Protein AF-A0A099J292-F1 (afdb_monomer_lite)

Sequence (101 aa):
LVVLVVLAAFVGLAAGIINPIIGVLQLQLAPPAMRARVHSLMVAGCWAGIPIGALLGGIAVETLGLTASFVIVGVVYVLVSLAPLTGGAWKGMGPFRPDAR

Organism: NCBI:txid1001240

Foldseek 3Di:
DVVVVVVCVVVVVVCVVVVVVVVVVLCVQDDPVCSVVSVVVVVVVVVVVVVVVVVVLVVCCVPVNDPVSCVVVVVVVVVVVCVVVVVPVCVRVDPDDPDDD

Radius of gyration: 17.83 Å; chains: 1; bounding box: 44×28×50 Å

InterPro domains:
  IPR005829 Sugar transporter, conserved site [PS00217] (10-35)
  IPR020846 Major facilitator superfamily domain [PS50850] (1-101)
  IPR036259 MFS transporter superfamily [G3DSA:1.20.1250.20] (1-85)
  IPR036259 MFS transporter superfamily [SSF103473] (3-82)

pLDDT: mean 88.52, std 10.56, range [46.97, 97.94]

Structure (mmCIF, N/CA/C/O backbone):
data_AF-A0A099J292-F1
#
_entry.id   AF-A0A099J292-F1
#
loop_
_atom_site.group_PDB
_atom_site.id
_atom_site.type_symbol
_atom_site.label_atom_id
_atom_site.label_alt_id
_atom_site.label_comp_id
_atom_site.label_asym_id
_atom_site.label_entity_id
_atom_site.label_seq_id
_atom_site.pdbx_PDB_ins_code
_atom_site.Cartn_x
_atom_site.Cartn_y
_atom_site.Cartn_z
_atom_site.occupancy
_atom_site.B_iso_or_equiv
_atom_site.auth_seq_id
_atom_site.auth_comp_id
_atom_site.auth_asym_id
_atom_site.auth_atom_id
_atom_site.pdbx_PDB_model_num
ATOM 1 N N . LEU A 1 1 ? 1.363 4.216 22.252 1.00 83.94 1 LEU A N 1
ATOM 2 C CA . LEU A 1 1 ? 2.530 4.888 21.631 1.00 83.94 1 LEU A CA 1
ATOM 3 C C . LEU A 1 1 ? 3.634 3.900 21.255 1.00 83.94 1 LEU A C 1
ATOM 5 O O . LEU A 1 1 ? 3.935 3.807 20.077 1.00 83.94 1 LEU A O 1
ATOM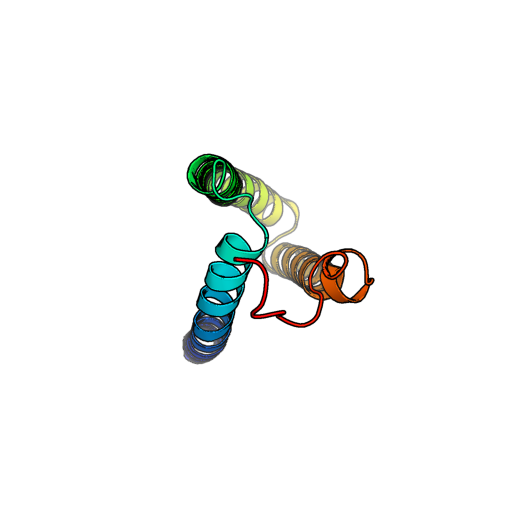 9 N N . VAL A 1 2 ? 4.176 3.117 22.198 1.00 94.50 2 VAL A N 1
ATOM 10 C CA . VAL A 1 2 ? 5.254 2.135 21.925 1.00 94.50 2 VAL A CA 1
ATOM 11 C C . VAL A 1 2 ? 4.911 1.182 20.773 1.00 94.50 2 VAL A C 1
ATOM 13 O O . VAL A 1 2 ? 5.683 1.070 19.831 1.00 94.50 2 VAL A O 1
ATOM 16 N N . VAL A 1 3 ? 3.718 0.577 20.792 1.00 92.19 3 VAL A N 1
ATOM 17 C CA . VAL A 1 3 ? 3.249 -0.324 19.718 1.00 92.19 3 VAL A CA 1
ATOM 18 C C . VAL A 1 3 ? 3.260 0.356 18.344 1.00 92.19 3 VAL A C 1
ATOM 20 O O . VAL A 1 3 ? 3.707 -0.238 17.371 1.00 92.19 3 VAL A O 1
ATOM 23 N N . LEU A 1 4 ? 2.824 1.617 18.268 1.00 90.94 4 LEU A N 1
ATOM 24 C CA . LEU A 1 4 ? 2.801 2.380 17.016 1.00 90.94 4 LEU A CA 1
ATOM 25 C C . LEU A 1 4 ? 4.210 2.693 16.514 1.00 90.94 4 LEU A C 1
ATOM 27 O O . LEU A 1 4 ? 4.460 2.580 15.322 1.00 90.94 4 LEU A O 1
ATOM 31 N N . VAL A 1 5 ? 5.131 3.052 17.412 1.00 95.75 5 VAL A N 1
ATOM 32 C CA . VAL A 1 5 ? 6.532 3.325 17.057 1.00 95.75 5 VAL A CA 1
ATOM 33 C C . VAL A 1 5 ? 7.216 2.060 16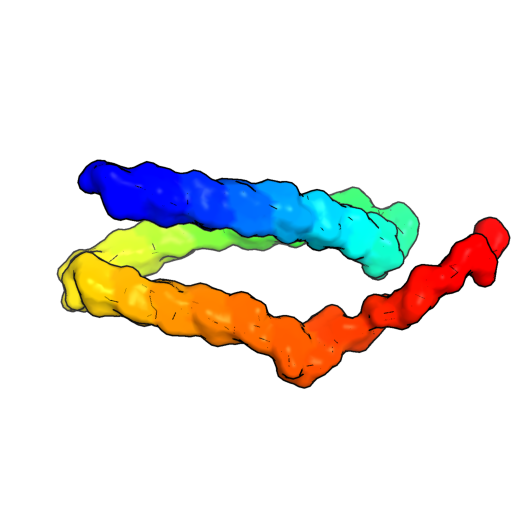.548 1.00 95.75 5 VAL A C 1
ATOM 35 O O . VAL A 1 5 ? 7.882 2.099 15.519 1.00 95.75 5 VAL A O 1
ATOM 38 N N . VAL A 1 6 ? 7.012 0.929 17.228 1.00 95.69 6 VAL A N 1
ATOM 39 C CA . VAL A 1 6 ? 7.554 -0.369 16.806 1.00 95.69 6 VAL A CA 1
ATOM 40 C C . VAL A 1 6 ? 7.000 -0.756 15.436 1.00 95.69 6 VAL A C 1
ATOM 42 O O . VAL A 1 6 ? 7.772 -1.063 14.532 1.00 95.69 6 VAL A O 1
ATOM 45 N N . LEU A 1 7 ? 5.680 -0.672 15.243 1.00 93.19 7 LEU A N 1
ATOM 46 C CA . LEU A 1 7 ? 5.051 -0.943 13.949 1.00 93.19 7 LEU A CA 1
ATOM 47 C C . LEU A 1 7 ? 5.575 -0.015 12.851 1.00 93.19 7 LEU A C 1
ATOM 49 O O . LEU A 1 7 ? 5.939 -0.493 11.783 1.00 93.19 7 LEU A O 1
ATOM 53 N N . ALA A 1 8 ? 5.663 1.290 13.111 1.00 92.44 8 ALA A N 1
ATOM 54 C CA . ALA A 1 8 ? 6.180 2.257 12.150 1.00 92.44 8 ALA A CA 1
ATOM 55 C C . ALA A 1 8 ? 7.640 1.968 11.775 1.00 92.44 8 ALA A C 1
ATOM 57 O O . ALA A 1 8 ? 7.992 2.069 10.603 1.00 92.44 8 ALA A O 1
ATOM 58 N N . ALA A 1 9 ? 8.475 1.553 12.733 1.00 95.00 9 ALA A N 1
ATOM 59 C CA . ALA A 1 9 ? 9.852 1.152 12.464 1.00 95.00 9 ALA A CA 1
ATOM 60 C C . ALA A 1 9 ? 9.916 -0.097 11.569 1.00 95.00 9 ALA A C 1
ATOM 62 O O . ALA A 1 9 ? 10.621 -0.089 10.562 1.00 95.00 9 ALA A O 1
ATOM 63 N N . PHE A 1 10 ? 9.141 -1.142 11.877 1.00 94.62 10 PHE A N 1
ATOM 64 C CA . PHE A 1 10 ? 9.082 -2.356 11.053 1.00 94.62 10 PHE A CA 1
ATOM 65 C C . PHE A 1 10 ? 8.561 -2.079 9.639 1.00 94.62 10 PHE A C 1
ATOM 67 O O . PHE A 1 10 ? 9.162 -2.522 8.661 1.00 94.62 10 PHE A O 1
ATOM 74 N N . VAL A 1 11 ? 7.473 -1.315 9.520 1.00 89.81 11 VAL A N 1
ATOM 75 C CA . VAL A 1 11 ? 6.897 -0.934 8.224 1.00 89.81 11 VAL A CA 1
ATOM 76 C C . VAL A 1 11 ? 7.864 -0.048 7.444 1.00 89.81 11 VAL A C 1
ATOM 78 O O . VAL A 1 11 ? 8.042 -0.259 6.249 1.00 89.81 11 VAL A O 1
ATOM 81 N N . GLY A 1 12 ? 8.535 0.897 8.105 1.00 90.38 12 GLY A N 1
ATOM 82 C CA . GLY A 1 12 ? 9.537 1.763 7.488 1.00 90.38 12 GLY A CA 1
ATOM 83 C C . GLY A 1 12 ? 10.727 0.981 6.935 1.00 90.38 12 GLY A C 1
ATOM 84 O O . GLY A 1 12 ? 11.142 1.222 5.804 1.00 90.38 12 GLY A O 1
ATOM 85 N N . LEU A 1 13 ? 11.231 -0.004 7.684 1.00 93.19 13 LEU A N 1
ATOM 86 C CA . LEU A 1 13 ? 12.295 -0.897 7.217 1.00 93.19 13 LEU A CA 1
ATOM 87 C C . LEU A 1 13 ? 11.841 -1.748 6.024 1.00 93.19 13 LEU A C 1
ATOM 89 O O . LEU A 1 13 ? 12.549 -1.826 5.021 1.00 93.19 13 LEU A O 1
ATOM 93 N N . ALA A 1 14 ? 10.646 -2.340 6.097 1.00 88.56 14 ALA A N 1
ATOM 94 C CA . ALA A 1 14 ? 10.094 -3.141 5.006 1.00 88.56 14 ALA A CA 1
ATOM 95 C C . ALA A 1 14 ? 9.891 -2.301 3.731 1.00 88.56 14 ALA A C 1
ATOM 97 O O . ALA A 1 14 ? 10.341 -2.684 2.650 1.00 88.56 14 ALA A O 1
ATOM 98 N N . ALA A 1 15 ? 9.280 -1.121 3.859 1.00 87.44 15 ALA A N 1
ATOM 99 C CA . ALA A 1 15 ? 9.079 -0.186 2.756 1.00 87.44 15 ALA A CA 1
ATOM 100 C C . ALA A 1 15 ? 10.411 0.313 2.171 1.00 87.44 15 ALA A C 1
ATOM 102 O O . ALA A 1 15 ? 10.545 0.442 0.954 1.00 87.44 15 ALA A O 1
ATOM 103 N N . GLY A 1 16 ? 11.414 0.543 3.024 1.00 88.31 16 GLY A N 1
ATOM 104 C CA . GLY A 1 16 ? 12.751 0.974 2.621 1.00 88.31 16 GLY A CA 1
ATOM 105 C C . GLY A 1 16 ? 13.486 -0.039 1.744 1.00 88.31 16 GLY A C 1
ATOM 106 O O . GLY A 1 16 ? 14.240 0.366 0.865 1.00 88.31 16 GLY A O 1
ATOM 107 N N . ILE A 1 17 ? 13.238 -1.339 1.927 1.00 90.19 17 ILE A N 1
ATOM 108 C CA . ILE A 1 17 ? 13.811 -2.398 1.081 1.00 90.19 17 ILE A CA 1
ATOM 109 C C . ILE A 1 17 ? 13.009 -2.557 -0.218 1.00 90.19 17 ILE A C 1
ATOM 111 O O . ILE A 1 17 ? 13.586 -2.720 -1.293 1.00 90.19 17 ILE A O 1
ATOM 115 N N . ILE A 1 18 ? 11.678 -2.495 -0.136 1.00 87.69 18 ILE A N 1
ATOM 116 C CA . ILE A 1 18 ? 10.786 -2.745 -1.276 1.00 87.69 18 ILE A CA 1
ATOM 117 C C . ILE A 1 18 ? 10.860 -1.616 -2.318 1.00 87.69 18 ILE A C 1
ATOM 119 O O . ILE A 1 18 ? 10.892 -1.894 -3.519 1.00 87.69 18 ILE A O 1
ATOM 123 N N . ASN A 1 19 ? 10.932 -0.351 -1.893 1.00 89.50 19 ASN A N 1
ATOM 124 C CA . ASN A 1 19 ? 10.900 0.797 -2.807 1.00 89.50 19 ASN A CA 1
ATOM 125 C C . ASN A 1 19 ? 12.067 0.819 -3.819 1.00 89.50 19 ASN A C 1
ATOM 127 O O . ASN A 1 19 ? 11.799 1.006 -5.008 1.00 89.50 19 ASN A O 1
ATOM 131 N N . PRO A 1 20 ? 13.336 0.585 -3.426 1.00 90.00 20 PRO A N 1
ATOM 132 C CA . PRO A 1 20 ? 14.445 0.471 -4.373 1.00 90.00 20 PRO A CA 1
ATOM 133 C C . PRO A 1 20 ? 14.286 -0.683 -5.365 1.00 90.00 20 PRO A C 1
ATOM 135 O O . PRO A 1 20 ? 14.563 -0.501 -6.548 1.00 90.00 20 PRO A O 1
ATOM 138 N N . ILE A 1 21 ? 13.806 -1.848 -4.911 1.00 88.81 21 ILE A N 1
ATOM 139 C CA . ILE A 1 21 ? 13.574 -3.013 -5.779 1.00 88.81 21 ILE A CA 1
ATOM 140 C C . ILE A 1 21 ? 12.545 -2.653 -6.853 1.00 88.81 21 ILE A C 1
ATOM 142 O O . ILE A 1 21 ? 12.815 -2.799 -8.044 1.00 88.81 21 ILE A O 1
ATOM 146 N N . ILE A 1 22 ? 11.396 -2.105 -6.444 1.00 87.44 22 ILE A N 1
ATOM 147 C CA . ILE A 1 22 ? 10.363 -1.641 -7.376 1.00 87.44 22 ILE A CA 1
ATOM 148 C C . ILE A 1 22 ? 10.933 -0.572 -8.317 1.00 87.44 22 ILE A C 1
ATOM 150 O O . ILE A 1 22 ? 10.697 -0.642 -9.521 1.00 87.44 22 ILE A O 1
ATOM 154 N N . GLY A 1 23 ? 11.713 0.381 -7.803 1.00 87.88 23 GLY A N 1
ATOM 155 C CA . GLY A 1 23 ? 12.337 1.437 -8.602 1.00 87.88 23 GLY A CA 1
ATOM 156 C C . GLY A 1 23 ? 13.235 0.894 -9.718 1.00 87.88 23 GLY A C 1
ATOM 157 O O . GLY A 1 23 ? 13.132 1.337 -10.862 1.00 87.88 23 GLY A O 1
ATOM 158 N N . VAL A 1 24 ? 14.060 -0.115 -9.423 1.00 89.62 24 VAL A N 1
ATOM 159 C CA . VAL A 1 24 ? 14.887 -0.793 -10.435 1.00 89.62 24 VAL A CA 1
ATOM 160 C C . VAL A 1 24 ? 14.013 -1.509 -11.463 1.00 89.62 24 VAL A C 1
ATOM 162 O O . VAL A 1 24 ? 14.231 -1.358 -12.667 1.00 89.62 24 VAL A O 1
ATOM 165 N N . LEU A 1 25 ? 12.989 -2.242 -11.020 1.00 86.88 25 LEU A N 1
ATOM 166 C CA . LEU A 1 25 ? 12.086 -2.945 -11.931 1.00 86.88 25 LEU A CA 1
ATOM 167 C C . LEU A 1 25 ? 11.323 -2.001 -12.863 1.00 86.88 25 LEU A C 1
ATOM 169 O O . LEU A 1 25 ? 11.170 -2.308 -14.042 1.00 86.88 25 LEU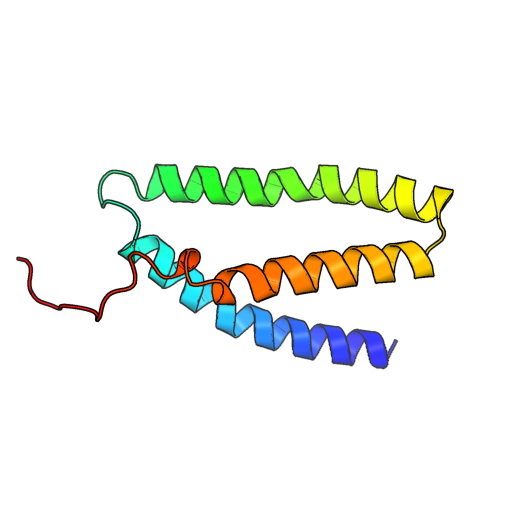 A O 1
ATOM 173 N N . GLN A 1 26 ? 10.892 -0.834 -12.385 1.00 87.25 26 GLN A N 1
ATOM 174 C CA . GLN A 1 26 ? 10.236 0.165 -13.232 1.00 87.25 26 GLN A CA 1
ATOM 175 C C . GLN A 1 26 ? 11.134 0.609 -14.396 1.00 87.25 26 GLN A C 1
ATOM 177 O O . GLN A 1 26 ? 10.641 0.813 -15.503 1.00 87.25 26 GLN A O 1
ATOM 182 N N . LEU A 1 27 ? 12.450 0.717 -14.180 1.00 86.69 27 LEU A N 1
ATOM 183 C CA . LEU A 1 27 ? 13.407 1.070 -15.234 1.00 86.69 27 LEU A CA 1
ATOM 184 C C . LEU A 1 27 ? 13.655 -0.074 -16.226 1.00 86.69 27 LEU A C 1
ATOM 186 O O . LEU A 1 27 ? 13.867 0.190 -17.415 1.00 86.69 27 LEU A O 1
ATOM 190 N N . GLN A 1 28 ? 13.643 -1.318 -15.740 1.00 86.94 28 GLN A N 1
ATOM 191 C CA . GLN A 1 28 ? 13.859 -2.517 -16.554 1.00 86.94 28 GLN A CA 1
ATOM 192 C C . GLN A 1 28 ? 12.639 -2.863 -17.413 1.00 86.94 28 GLN A C 1
ATOM 194 O O . GLN A 1 28 ? 12.795 -3.235 -18.572 1.00 86.94 28 GLN A O 1
ATOM 199 N N . LEU A 1 29 ? 11.433 -2.720 -16.859 1.00 85.75 29 LEU A N 1
ATOM 200 C CA . LEU A 1 29 ? 10.187 -3.097 -17.527 1.00 85.75 29 LEU A CA 1
ATOM 201 C C . LEU A 1 29 ? 9.651 -2.002 -18.458 1.00 85.75 29 LEU A C 1
ATOM 203 O O . LEU A 1 29 ? 8.948 -2.307 -19.420 1.00 85.75 29 LEU A O 1
ATOM 207 N N . ALA A 1 30 ? 9.958 -0.727 -18.198 1.00 87.69 30 ALA A N 1
ATOM 208 C CA . ALA A 1 30 ? 9.486 0.366 -19.041 1.00 87.69 30 ALA A CA 1
ATOM 209 C C . ALA A 1 3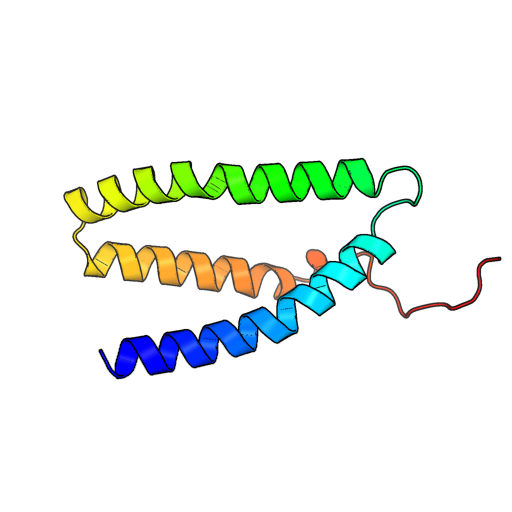0 ? 10.365 0.545 -20.300 1.00 87.69 30 ALA A C 1
ATOM 211 O O . ALA A 1 30 ? 11.590 0.678 -20.180 1.00 87.69 30 ALA A O 1
ATOM 212 N N . PRO A 1 31 ? 9.762 0.659 -21.504 1.00 87.56 31 PRO A N 1
ATOM 213 C CA . PRO A 1 31 ? 10.492 0.958 -22.733 1.00 87.56 31 PRO A CA 1
ATOM 214 C C . PRO A 1 31 ? 11.316 2.247 -22.599 1.00 87.56 31 PRO A C 1
ATOM 216 O O . PRO A 1 31 ? 10.780 3.237 -22.087 1.00 87.56 31 PRO A O 1
ATOM 219 N N . PRO A 1 32 ? 12.570 2.301 -23.094 1.00 89.00 32 PRO A N 1
ATOM 220 C CA . PRO A 1 32 ? 13.466 3.443 -22.883 1.00 89.00 32 PRO A CA 1
ATOM 221 C C . PRO A 1 32 ? 12.851 4.803 -23.237 1.00 89.00 32 PRO A C 1
ATOM 223 O O . PRO A 1 32 ? 12.964 5.747 -22.459 1.00 89.00 32 PRO A O 1
ATOM 226 N N . ALA A 1 33 ? 12.119 4.882 -24.354 1.00 92.81 33 ALA A N 1
ATOM 227 C CA . ALA A 1 33 ? 11.469 6.108 -24.824 1.00 92.81 33 ALA A CA 1
ATOM 228 C C . ALA A 1 33 ? 10.252 6.549 -23.982 1.00 92.81 33 ALA A C 1
ATOM 230 O O . ALA A 1 33 ? 9.784 7.678 -24.114 1.00 92.81 33 ALA A O 1
ATOM 231 N N . MET A 1 34 ? 9.709 5.675 -23.128 1.00 93.06 34 MET A N 1
ATOM 232 C CA . MET A 1 34 ? 8.471 5.920 -22.377 1.00 93.06 34 MET A CA 1
ATOM 233 C C . MET A 1 34 ? 8.665 5.952 -20.860 1.00 93.06 34 MET A C 1
ATOM 235 O O . MET A 1 34 ? 7.701 6.233 -20.151 1.00 93.06 34 MET A O 1
ATOM 239 N N . ARG A 1 35 ? 9.882 5.728 -20.348 1.00 91.31 35 ARG A N 1
ATOM 240 C CA . ARG A 1 35 ? 10.177 5.675 -18.902 1.00 91.31 35 ARG A CA 1
ATOM 241 C C . ARG A 1 35 ? 9.600 6.859 -18.126 1.00 91.31 35 ARG A C 1
ATOM 243 O O . ARG A 1 35 ? 8.900 6.649 -17.141 1.00 91.31 35 ARG A O 1
ATOM 250 N N . ALA A 1 36 ? 9.818 8.083 -18.612 1.00 91.56 36 ALA A N 1
ATOM 251 C CA . ALA A 1 36 ? 9.304 9.294 -17.969 1.00 91.56 36 ALA A CA 1
ATOM 252 C C . ALA A 1 36 ? 7.766 9.333 -17.921 1.00 91.56 36 ALA A C 1
ATOM 254 O O . ALA A 1 36 ? 7.197 9.711 -16.902 1.00 91.56 36 ALA A O 1
ATOM 255 N N . ARG A 1 37 ? 7.091 8.896 -18.994 1.00 94.00 37 ARG A N 1
ATOM 256 C CA . ARG A 1 37 ? 5.619 8.869 -19.091 1.00 94.00 37 ARG A CA 1
ATOM 257 C C . ARG A 1 37 ? 5.004 7.775 -18.223 1.00 94.00 37 ARG A C 1
ATOM 259 O O . ARG A 1 37 ? 3.995 8.005 -17.573 1.00 94.00 37 ARG A O 1
ATOM 266 N N . VAL A 1 38 ? 5.602 6.585 -18.217 1.00 92.81 38 VAL A N 1
ATOM 267 C CA . VAL A 1 38 ? 5.146 5.462 -17.386 1.00 92.81 38 VAL A CA 1
ATOM 268 C C . VAL A 1 38 ? 5.311 5.810 -15.909 1.00 92.81 38 VAL A C 1
ATOM 270 O O . VAL A 1 38 ? 4.372 5.654 -15.133 1.00 92.81 38 VAL A O 1
ATOM 273 N N . HIS A 1 39 ? 6.472 6.345 -15.527 1.00 92.06 39 HIS A N 1
ATOM 274 C CA . HIS A 1 39 ? 6.731 6.746 -14.150 1.00 92.06 39 HIS A CA 1
ATOM 275 C C . HIS A 1 39 ? 5.806 7.880 -13.693 1.00 92.06 39 HIS A C 1
ATOM 277 O O . HIS A 1 39 ? 5.214 7.774 -12.623 1.00 92.06 39 HIS A O 1
ATOM 283 N N . SER A 1 40 ? 5.608 8.926 -14.505 1.00 93.75 40 SER A N 1
ATOM 284 C CA . SER A 1 40 ? 4.721 10.032 -14.128 1.00 93.75 40 SER A CA 1
ATOM 285 C C . SER A 1 40 ? 3.264 9.596 -13.974 1.00 93.75 40 SER A C 1
ATOM 287 O O . SER A 1 40 ? 2.612 10.019 -13.023 1.00 93.75 40 SER A O 1
ATOM 289 N N . LEU A 1 41 ? 2.763 8.706 -14.839 1.00 95.00 41 LEU A N 1
ATOM 290 C CA . LEU A 1 41 ? 1.418 8.138 -14.710 1.00 95.00 41 LEU A CA 1
ATOM 291 C C . LEU A 1 41 ? 1.267 7.289 -13.442 1.00 95.00 41 LEU A C 1
ATOM 293 O O . LEU A 1 41 ? 0.268 7.429 -12.740 1.00 95.00 41 LEU A O 1
ATOM 297 N N . MET A 1 42 ? 2.255 6.446 -13.121 1.00 93.12 42 MET A N 1
ATOM 298 C CA . MET A 1 42 ? 2.238 5.665 -11.879 1.00 93.12 42 MET A CA 1
ATOM 299 C C . MET A 1 42 ? 2.232 6.572 -10.647 1.00 93.12 42 MET A C 1
ATOM 301 O O . MET A 1 42 ? 1.395 6.398 -9.767 1.00 93.12 42 MET A O 1
ATOM 305 N N . VAL A 1 43 ? 3.129 7.562 -10.596 1.00 93.25 43 VAL A N 1
ATOM 306 C CA . VAL A 1 43 ? 3.208 8.511 -9.476 1.00 93.25 43 VAL A CA 1
ATOM 307 C C . VAL A 1 43 ? 1.905 9.295 -9.342 1.00 93.25 43 VAL A C 1
ATOM 309 O O . VAL A 1 43 ? 1.372 9.381 -8.238 1.00 93.25 43 VAL A O 1
ATOM 312 N N . ALA A 1 44 ? 1.358 9.811 -10.445 1.00 95.19 44 ALA A N 1
ATOM 313 C CA . ALA A 1 44 ? 0.086 10.526 -10.438 1.00 95.19 44 ALA A CA 1
ATOM 314 C C . ALA A 1 44 ? -1.055 9.649 -9.903 1.00 95.19 44 ALA A C 1
ATOM 316 O O . ALA A 1 44 ? -1.821 10.103 -9.056 1.00 95.19 44 ALA A O 1
ATOM 317 N N . GLY A 1 45 ? -1.133 8.385 -10.332 1.00 94.19 45 GLY A N 1
ATOM 318 C CA . GLY A 1 45 ? -2.116 7.425 -9.826 1.00 94.19 45 GLY A CA 1
ATOM 319 C C . GLY A 1 45 ? -1.973 7.162 -8.324 1.00 94.19 45 GLY A C 1
ATOM 320 O O . GLY A 1 45 ? -2.956 7.249 -7.590 1.00 94.19 45 GLY A O 1
ATOM 321 N N . CYS A 1 46 ? -0.749 6.911 -7.846 1.00 92.25 46 CYS A N 1
ATOM 322 C CA . CYS A 1 46 ? -0.475 6.696 -6.423 1.00 92.25 46 CYS A CA 1
ATOM 323 C C . CYS A 1 46 ? -0.860 7.913 -5.571 1.00 92.25 46 CYS A C 1
ATOM 325 O O . CYS A 1 46 ? -1.495 7.766 -4.528 1.00 92.25 46 CYS A O 1
ATOM 327 N N . TRP A 1 47 ? -0.507 9.118 -6.022 1.00 94.50 47 TRP A N 1
ATOM 328 C CA . TRP A 1 47 ? -0.811 10.352 -5.301 1.00 94.50 47 TRP A CA 1
ATOM 329 C C . TRP A 1 47 ? -2.293 10.717 -5.344 1.00 94.50 47 TRP A C 1
ATOM 331 O O . TRP A 1 47 ? -2.824 11.181 -4.338 1.00 94.50 47 TRP A O 1
ATOM 341 N N . ALA A 1 48 ? -2.988 10.454 -6.454 1.00 94.75 48 ALA A N 1
ATOM 342 C CA . ALA A 1 48 ? -4.436 10.633 -6.548 1.00 94.75 48 ALA A CA 1
ATOM 343 C C . ALA A 1 48 ? -5.200 9.729 -5.563 1.00 94.75 48 ALA A C 1
ATOM 345 O O . ALA A 1 48 ? -6.280 10.093 -5.101 1.00 94.75 48 ALA A O 1
ATOM 346 N N . GLY A 1 49 ? -4.622 8.584 -5.188 1.00 93.31 49 GLY A N 1
ATOM 347 C CA . GLY A 1 49 ? -5.184 7.693 -4.176 1.00 93.31 49 GLY A CA 1
ATOM 348 C C . GLY A 1 49 ? -5.247 8.298 -2.770 1.00 93.31 49 GLY A C 1
ATOM 349 O O . GLY A 1 49 ? -6.146 7.947 -2.014 1.00 93.31 49 GLY A O 1
ATOM 350 N N . ILE A 1 50 ? -4.355 9.231 -2.415 1.00 94.56 50 ILE A N 1
ATOM 351 C CA . ILE A 1 50 ? -4.290 9.827 -1.068 1.00 94.56 50 ILE A CA 1
ATOM 352 C C . ILE A 1 50 ? -5.578 10.585 -0.701 1.00 94.56 50 ILE A C 1
ATOM 354 O O . ILE A 1 50 ? -6.189 10.232 0.310 1.00 94.56 50 ILE A O 1
ATOM 358 N N . PRO A 1 51 ? -6.037 11.595 -1.470 1.00 95.06 51 PRO A N 1
ATOM 359 C CA . PRO A 1 51 ? -7.261 12.319 -1.129 1.00 95.06 51 PRO A CA 1
ATOM 360 C C . PRO A 1 51 ? -8.497 11.413 -1.161 1.00 95.06 51 PRO A C 1
ATOM 362 O O . PRO A 1 51 ? -9.369 11.535 -0.303 1.00 95.06 51 PRO A O 1
ATOM 365 N N . ILE A 1 52 ? -8.553 10.466 -2.103 1.00 95.50 52 ILE A N 1
ATOM 366 C CA . ILE A 1 52 ? -9.662 9.509 -2.217 1.00 95.50 52 ILE A CA 1
ATOM 367 C C . ILE A 1 52 ? -9.704 8.597 -0.985 1.00 95.50 52 ILE A C 1
ATOM 369 O O . ILE A 1 52 ? -10.755 8.431 -0.370 1.00 95.50 52 ILE A O 1
ATOM 373 N N . GLY A 1 53 ? -8.559 8.042 -0.590 1.00 94.25 53 GLY A N 1
ATOM 374 C CA . GLY A 1 53 ? -8.435 7.189 0.586 1.00 94.25 53 GLY A CA 1
ATOM 375 C C . GLY A 1 53 ? -8.738 7.931 1.885 1.00 94.25 53 GLY A C 1
ATOM 376 O O . GLY A 1 53 ? -9.404 7.374 2.751 1.00 94.25 53 GLY A O 1
ATOM 377 N N . ALA A 1 54 ? -8.318 9.194 2.008 1.00 94.38 54 ALA A N 1
ATOM 378 C CA . ALA A 1 54 ? -8.640 10.027 3.164 1.00 94.38 54 ALA A CA 1
ATOM 379 C C . ALA A 1 54 ? -10.153 10.275 3.287 1.00 94.38 54 ALA A C 1
ATOM 381 O O . ALA A 1 54 ? -10.711 10.112 4.371 1.00 94.38 54 ALA A O 1
ATOM 382 N N . LEU A 1 55 ? -10.824 10.606 2.177 1.00 96.94 55 LEU A N 1
ATOM 383 C CA . LEU A 1 55 ? -12.271 10.825 2.153 1.00 96.94 55 LEU A CA 1
ATOM 384 C C . LEU A 1 55 ? -13.045 9.540 2.485 1.00 96.94 55 LEU A C 1
ATOM 386 O O . LEU A 1 55 ? -13.887 9.540 3.380 1.00 96.94 55 LEU A O 1
ATOM 390 N N . LEU A 1 56 ? -12.732 8.435 1.800 1.00 96.25 56 LEU A N 1
ATOM 391 C CA . LEU A 1 56 ? -13.384 7.143 2.035 1.00 96.25 56 LEU A CA 1
ATOM 392 C C . LEU A 1 56 ? -13.102 6.611 3.441 1.00 96.25 56 LEU A C 1
ATOM 394 O O . LEU A 1 56 ? -13.995 6.057 4.073 1.00 96.25 56 LEU A O 1
ATOM 398 N N . GLY A 1 57 ? -11.882 6.804 3.945 1.00 96.00 57 GLY A N 1
ATOM 399 C CA . GLY A 1 57 ? -11.498 6.431 5.301 1.00 96.00 57 GLY A CA 1
ATOM 400 C C . GLY A 1 57 ? -12.276 7.213 6.355 1.00 96.00 57 GLY A C 1
ATOM 401 O O . GLY A 1 57 ? -12.770 6.612 7.302 1.00 96.00 57 GLY A O 1
ATOM 402 N N . GLY A 1 58 ? -12.446 8.526 6.167 1.00 96.31 58 GLY A N 1
ATOM 403 C CA . GLY A 1 58 ? -13.270 9.357 7.047 1.00 96.31 58 GLY A CA 1
ATOM 404 C C . GLY A 1 58 ? -14.721 8.877 7.100 1.00 96.31 58 GLY A C 1
ATOM 405 O O . GLY A 1 58 ? -15.230 8.594 8.182 1.00 96.31 58 GLY A O 1
ATOM 406 N N . ILE A 1 59 ? -15.343 8.685 5.931 1.00 97.69 59 ILE A N 1
ATOM 407 C CA . ILE A 1 59 ? -16.724 8.185 5.818 1.00 97.69 59 ILE A CA 1
ATOM 408 C C . ILE A 1 59 ? -16.858 6.792 6.450 1.00 97.69 59 ILE A C 1
ATOM 410 O O . ILE A 1 59 ? -17.816 6.525 7.176 1.00 97.69 59 ILE A O 1
ATOM 414 N N . ALA A 1 60 ? -15.904 5.890 6.206 1.00 97.44 60 ALA A N 1
ATOM 415 C CA . ALA A 1 60 ? -15.918 4.548 6.780 1.00 97.44 60 ALA A CA 1
ATOM 416 C C . ALA A 1 60 ? -15.815 4.584 8.310 1.00 97.44 60 ALA A C 1
ATOM 418 O O . ALA A 1 60 ? -16.569 3.894 8.990 1.00 97.44 60 ALA A O 1
ATOM 419 N N . VAL A 1 61 ? -14.936 5.420 8.869 1.00 97.94 61 VAL A N 1
ATOM 420 C CA . VAL A 1 61 ? -14.786 5.548 10.325 1.00 97.94 61 VAL A CA 1
ATOM 421 C C . VAL A 1 61 ? -16.034 6.161 10.961 1.00 97.94 61 VAL A C 1
ATOM 423 O O . VAL A 1 61 ? -16.439 5.703 12.026 1.00 97.94 61 VAL A O 1
ATOM 426 N N . GLU A 1 62 ? -16.665 7.141 10.314 1.00 97.75 62 GLU A N 1
ATOM 427 C CA . GLU A 1 62 ? -17.911 7.755 10.790 1.00 97.75 62 GLU A CA 1
ATOM 428 C C . GLU A 1 62 ? -19.087 6.764 10.785 1.00 97.75 62 GLU A C 1
ATOM 430 O O . GLU A 1 62 ? -19.878 6.737 11.724 1.00 97.75 62 GLU A O 1
ATOM 435 N N . THR A 1 63 ? -19.183 5.914 9.758 1.00 97.75 63 THR A N 1
ATOM 436 C CA . THR A 1 63 ? -20.326 5.003 9.561 1.00 97.75 63 THR A CA 1
ATOM 437 C C . THR A 1 63 ? -20.157 3.628 10.212 1.00 97.75 63 THR A C 1
ATOM 439 O O . THR A 1 63 ? -21.122 3.067 10.725 1.00 97.75 63 THR A O 1
ATOM 442 N N . LEU A 1 64 ? -18.945 3.067 10.195 1.00 96.94 64 LEU A N 1
ATOM 443 C CA . LEU A 1 64 ? -18.629 1.704 10.653 1.00 96.94 64 LEU A CA 1
ATOM 444 C C . LEU A 1 64 ? -17.815 1.689 11.954 1.00 96.94 64 LEU A C 1
ATOM 446 O O . LEU A 1 64 ? -17.631 0.634 12.566 1.00 96.94 64 LEU A O 1
ATOM 450 N N . GLY A 1 65 ? -17.295 2.841 12.375 1.00 97.00 65 GLY A N 1
ATOM 451 C CA . GLY A 1 65 ? -16.373 2.952 13.496 1.00 97.00 65 GLY A CA 1
ATOM 452 C C . GLY A 1 65 ? -14.922 2.635 13.123 1.00 97.00 65 GLY A C 1
ATOM 453 O O . GLY A 1 65 ? -14.596 2.067 12.074 1.00 97.00 65 GLY A O 1
ATOM 454 N N . LEU A 1 66 ? -14.018 3.003 14.032 1.00 95.69 66 LEU A N 1
ATOM 455 C CA . LEU A 1 66 ? -12.571 2.941 13.818 1.00 95.69 66 LEU A CA 1
ATOM 456 C C . LEU A 1 66 ? -12.056 1.508 13.612 1.00 95.69 66 LEU A C 1
ATOM 458 O O . LEU A 1 66 ? -11.325 1.236 12.661 1.00 95.69 66 LEU A O 1
ATOM 462 N N . THR A 1 67 ? -12.447 0.582 14.491 1.00 96.12 67 THR A N 1
ATOM 463 C CA . THR A 1 67 ? -11.930 -0.794 14.481 1.00 96.12 67 THR A CA 1
ATOM 464 C C . THR A 1 67 ? -12.354 -1.551 13.227 1.00 96.12 67 THR A C 1
ATOM 466 O O . THR A 1 67 ? -11.506 -2.150 12.569 1.00 96.12 67 THR A O 1
ATOM 469 N N . ALA A 1 68 ? -13.639 -1.497 12.858 1.00 96.81 68 ALA A N 1
ATOM 470 C CA . ALA A 1 68 ? -14.136 -2.164 11.655 1.00 96.81 68 ALA A CA 1
ATOM 471 C C . ALA A 1 68 ? -13.460 -1.608 10.393 1.00 96.81 68 ALA A C 1
ATOM 473 O O . ALA A 1 68 ? -13.027 -2.380 9.539 1.00 96.81 68 ALA A O 1
ATOM 474 N N . SER A 1 69 ? -13.277 -0.286 10.322 1.00 96.88 69 SER A N 1
ATOM 475 C CA . SER A 1 69 ? -12.578 0.372 9.214 1.00 96.88 69 SER A CA 1
ATOM 476 C C . SER A 1 69 ? -11.135 -0.113 9.070 1.00 96.88 69 SER A C 1
ATOM 478 O O . SER A 1 69 ? -10.721 -0.492 7.975 1.00 96.88 69 SER A O 1
ATOM 480 N N . PHE A 1 70 ? -10.375 -0.182 10.169 1.00 94.00 70 PHE A N 1
ATOM 481 C CA . PHE A 1 70 ? -9.005 -0.702 10.131 1.00 94.00 70 PHE A CA 1
ATOM 482 C C . PHE A 1 70 ? -8.936 -2.174 9.729 1.00 94.00 70 PHE A C 1
ATOM 484 O O . PHE A 1 70 ? -8.035 -2.547 8.981 1.00 94.00 70 PHE A O 1
ATOM 491 N N . VAL A 1 71 ? -9.873 -3.008 10.188 1.00 96.75 71 VAL A N 1
ATOM 492 C CA . VAL A 1 71 ? -9.923 -4.425 9.798 1.00 96.75 71 VAL A CA 1
ATOM 493 C C . VAL A 1 71 ? -10.196 -4.560 8.302 1.00 96.75 71 VAL A C 1
ATOM 495 O O . VAL A 1 71 ? -9.469 -5.281 7.622 1.00 96.75 71 VAL A O 1
ATOM 498 N N . ILE A 1 72 ? -11.184 -3.837 7.768 1.00 96.94 72 ILE A N 1
ATOM 499 C CA . ILE A 1 72 ? -11.522 -3.869 6.338 1.00 96.94 72 ILE A CA 1
ATOM 500 C C . ILE A 1 72 ? -10.325 -3.419 5.498 1.00 96.94 72 ILE A C 1
ATOM 502 O O . ILE A 1 72 ? -9.906 -4.137 4.590 1.00 96.94 72 ILE A O 1
ATOM 506 N N . VAL A 1 73 ? -9.736 -2.266 5.824 1.00 95.38 73 VAL A N 1
ATOM 507 C CA . VAL A 1 73 ? -8.565 -1.742 5.105 1.00 95.38 73 VAL A CA 1
ATOM 508 C C . VAL A 1 73 ? -7.381 -2.700 5.221 1.00 95.38 73 VAL A C 1
ATOM 510 O O . VAL A 1 73 ? -6.704 -2.945 4.228 1.00 95.38 73 VAL A O 1
ATOM 513 N N . GLY A 1 74 ? -7.156 -3.294 6.394 1.00 94.38 74 GLY A N 1
ATOM 514 C CA . GLY A 1 74 ? -6.109 -4.291 6.607 1.00 94.38 74 GLY A CA 1
ATOM 515 C C . GLY A 1 74 ? -6.294 -5.534 5.736 1.00 94.38 74 GLY A C 1
ATOM 516 O O . GLY A 1 74 ? -5.347 -5.967 5.085 1.00 94.38 74 GLY A O 1
ATOM 517 N N . VAL A 1 75 ? -7.514 -6.073 5.653 1.00 96.88 75 VAL A N 1
ATOM 518 C CA . VAL A 1 75 ? -7.833 -7.216 4.781 1.00 96.88 75 VAL A CA 1
ATOM 519 C C . VAL A 1 75 ? -7.604 -6.859 3.316 1.00 96.88 75 VAL A C 1
ATOM 521 O O . VAL A 1 75 ? -6.920 -7.598 2.610 1.00 96.88 75 VAL A O 1
ATOM 524 N N . VAL A 1 76 ? -8.114 -5.712 2.858 1.00 96.00 76 VAL A N 1
ATOM 525 C CA . VAL A 1 76 ? -7.907 -5.243 1.479 1.00 96.00 76 VAL A CA 1
ATOM 526 C C . VAL A 1 76 ? -6.417 -5.082 1.179 1.00 96.00 76 VAL A C 1
ATOM 528 O O . VAL A 1 76 ? -5.948 -5.550 0.143 1.00 96.00 76 VAL A O 1
ATOM 531 N N . TYR A 1 77 ? -5.653 -4.486 2.096 1.00 91.62 77 TYR A N 1
ATOM 532 C CA . TYR A 1 77 ? -4.211 -4.305 1.948 1.00 91.62 77 TYR A CA 1
ATOM 533 C C . TYR A 1 77 ? -3.475 -5.644 1.821 1.00 91.62 77 TYR A C 1
ATOM 535 O O . TYR A 1 77 ? -2.616 -5.797 0.950 1.00 91.62 77 TYR A O 1
ATOM 543 N N . VAL A 1 78 ? -3.835 -6.637 2.642 1.00 94.00 78 VAL A N 1
ATOM 544 C CA . VAL A 1 78 ? -3.273 -7.993 2.562 1.00 94.00 78 VAL A CA 1
ATOM 545 C C . VAL A 1 78 ? -3.612 -8.640 1.221 1.00 94.00 78 VAL A C 1
ATOM 547 O O . VAL A 1 78 ? -2.713 -9.142 0.554 1.00 94.00 78 VAL A O 1
ATOM 550 N N . LEU A 1 79 ? -4.868 -8.579 0.774 1.00 95.19 79 LEU A N 1
ATOM 551 C CA . LEU A 1 79 ? -5.283 -9.152 -0.511 1.00 95.19 79 LEU A CA 1
ATOM 552 C C . LEU A 1 79 ? -4.523 -8.533 -1.692 1.00 95.19 79 LEU A C 1
ATOM 554 O O . LEU A 1 79 ? -4.027 -9.259 -2.552 1.00 95.19 79 LEU A O 1
ATOM 558 N N . VAL A 1 80 ? -4.371 -7.207 -1.709 1.00 91.69 80 VAL A N 1
ATOM 559 C CA . VAL A 1 80 ? -3.585 -6.501 -2.732 1.00 91.69 80 VAL A CA 1
ATOM 560 C C . VAL A 1 80 ? -2.106 -6.885 -2.657 1.00 91.69 80 VAL A C 1
ATOM 562 O O . VAL A 1 80 ? -1.490 -7.144 -3.688 1.00 91.69 80 VAL A O 1
ATOM 565 N N . SER A 1 81 ? -1.537 -6.994 -1.455 1.00 88.81 81 SER A N 1
ATOM 566 C CA . SER A 1 81 ? -0.136 -7.402 -1.266 1.00 88.81 81 SER A CA 1
ATOM 567 C C . SER A 1 81 ? 0.125 -8.843 -1.712 1.00 88.81 81 SER A C 1
ATOM 569 O O . SER A 1 81 ? 1.233 -9.168 -2.132 1.00 88.81 81 SER A O 1
ATOM 571 N N . LEU A 1 82 ? -0.892 -9.706 -1.651 1.00 91.38 82 LEU A N 1
ATOM 572 C CA . LEU A 1 82 ? -0.830 -11.086 -2.131 1.00 91.38 82 LEU A CA 1
ATOM 573 C C . LEU A 1 82 ? -1.139 -11.211 -3.629 1.00 91.38 82 LEU A C 1
ATOM 575 O O . LEU A 1 82 ? -0.853 -12.256 -4.212 1.00 91.38 82 LEU A O 1
ATOM 579 N N . ALA A 1 83 ? -1.662 -10.168 -4.284 1.00 88.94 83 ALA A N 1
ATOM 580 C CA . ALA A 1 83 ? -1.993 -10.199 -5.709 1.00 88.94 83 ALA A CA 1
ATOM 581 C C . ALA A 1 83 ? -0.823 -10.649 -6.610 1.00 88.94 83 ALA A C 1
ATOM 583 O O . ALA A 1 83 ? -1.073 -11.431 -7.532 1.00 88.94 83 ALA A O 1
ATOM 584 N N . PRO A 1 84 ? 0.451 -10.274 -6.358 1.00 84.31 84 PRO A N 1
ATOM 585 C CA . PRO A 1 84 ? 1.574 -10.794 -7.131 1.00 84.31 84 PRO A CA 1
ATOM 586 C C . PRO A 1 84 ? 1.688 -12.323 -7.086 1.00 84.31 84 PRO A C 1
ATOM 588 O O . PRO A 1 84 ? 2.057 -12.932 -8.086 1.00 84.31 84 PRO A O 1
ATOM 591 N N . LEU A 1 85 ? 1.313 -12.983 -5.985 1.00 86.00 85 LEU A N 1
ATOM 592 C CA . LEU A 1 85 ? 1.405 -14.445 -5.853 1.00 86.00 85 LEU A CA 1
ATOM 593 C C . LEU A 1 85 ? 0.503 -15.207 -6.835 1.00 86.00 85 LEU A C 1
ATOM 595 O O . LEU A 1 85 ? 0.725 -16.387 -7.077 1.00 86.00 85 LEU A O 1
ATOM 599 N N . THR A 1 86 ? -0.465 -14.534 -7.463 1.00 85.94 86 THR A N 1
ATOM 600 C CA . THR A 1 86 ? -1.324 -15.119 -8.509 1.00 85.94 86 THR A C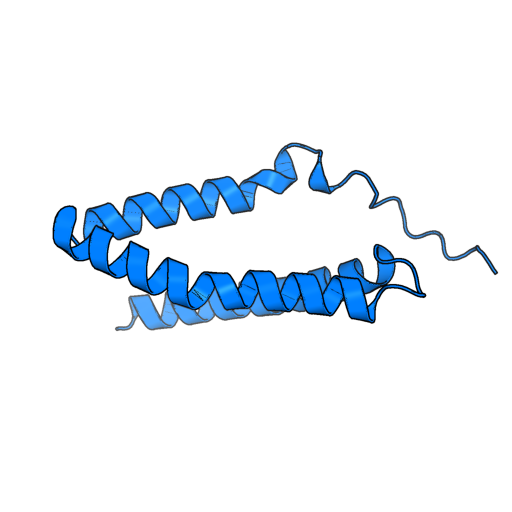A 1
ATOM 601 C C . THR A 1 86 ? -0.591 -15.390 -9.832 1.00 85.94 86 THR A C 1
ATOM 603 O O . THR A 1 86 ? -1.188 -15.879 -10.789 1.00 85.94 86 THR A O 1
ATOM 606 N N . GLY A 1 87 ? 0.703 -15.067 -9.932 1.00 73.69 87 GLY A N 1
ATOM 607 C CA . GLY A 1 87 ? 1.536 -15.377 -11.098 1.00 73.69 87 GLY A CA 1
ATOM 608 C C . GLY A 1 87 ? 1.480 -14.323 -12.209 1.00 73.69 87 GLY A C 1
ATOM 609 O O . GLY A 1 87 ? 2.437 -14.178 -12.966 1.00 73.69 87 GLY A O 1
ATOM 610 N N . GLY A 1 88 ? 0.391 -13.551 -12.303 1.00 75.56 88 GLY A N 1
ATOM 611 C CA . GLY A 1 88 ? 0.179 -12.570 -13.374 1.00 75.56 88 GLY A CA 1
ATOM 612 C C . GLY A 1 88 ? 1.195 -11.426 -13.384 1.00 75.56 88 GLY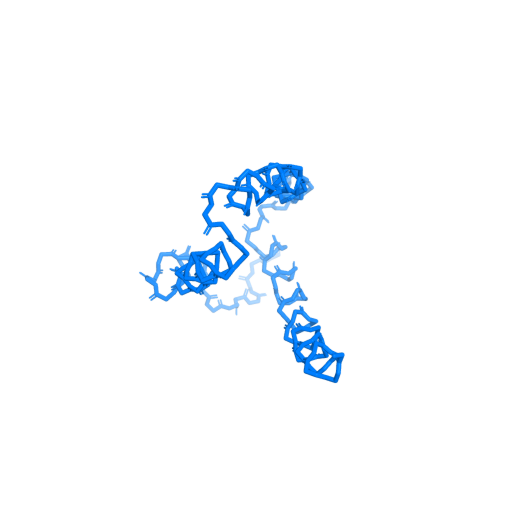 A C 1
ATOM 613 O O . GLY A 1 88 ? 1.700 -11.073 -14.446 1.00 75.56 88 GLY A O 1
ATOM 614 N N . ALA A 1 89 ? 1.540 -10.895 -12.208 1.00 72.75 89 ALA A N 1
ATOM 615 C CA . ALA A 1 89 ? 2.449 -9.753 -12.068 1.00 72.75 89 ALA A CA 1
ATOM 616 C C . ALA A 1 89 ? 3.900 -10.058 -12.488 1.00 72.75 89 ALA A C 1
ATOM 618 O O . ALA A 1 89 ? 4.646 -9.143 -12.822 1.00 72.75 89 ALA A O 1
ATOM 619 N N . TRP A 1 90 ? 4.295 -11.334 -12.502 1.00 72.00 90 TRP A N 1
ATOM 620 C CA . TRP A 1 90 ? 5.653 -11.765 -12.856 1.00 72.00 90 TRP A CA 1
ATOM 621 C C . TRP A 1 90 ? 5.836 -12.004 -14.360 1.00 72.00 90 TRP A C 1
ATOM 623 O O . TRP A 1 90 ? 6.956 -12.243 -14.812 1.00 72.00 90 TRP A O 1
ATOM 633 N N . LYS A 1 91 ? 4.757 -11.944 -15.158 1.00 67.12 91 LYS A N 1
ATOM 634 C CA . LYS A 1 91 ? 4.803 -12.141 -16.615 1.00 67.12 91 LYS A CA 1
ATOM 635 C C . LYS A 1 91 ? 5.561 -10.979 -17.271 1.00 67.12 91 LYS A C 1
ATOM 637 O O . LYS A 1 91 ? 4.982 -9.949 -17.588 1.00 67.12 91 LYS A O 1
ATOM 642 N N . GLY A 1 92 ? 6.871 -11.151 -17.440 1.00 65.12 92 GLY A N 1
ATOM 643 C CA . GLY A 1 92 ? 7.795 -10.136 -17.966 1.00 65.12 92 GLY A CA 1
ATOM 644 C C . GLY A 1 92 ? 9.100 -10.021 -17.173 1.00 65.12 92 GLY A C 1
ATOM 645 O O . GLY A 1 92 ? 10.084 -9.509 -17.694 1.00 65.12 92 GLY A O 1
ATOM 646 N N . MET A 1 93 ? 9.144 -10.564 -15.953 1.00 69.06 93 MET A N 1
ATOM 647 C CA . MET A 1 93 ? 10.350 -10.639 -15.122 1.00 69.06 93 MET A CA 1
ATOM 648 C C . MET A 1 93 ? 11.137 -11.921 -15.438 1.00 69.06 93 MET A C 1
ATOM 650 O O . MET A 1 93 ? 11.230 -12.836 -14.623 1.00 69.06 93 MET A O 1
ATOM 654 N N . GLY A 1 94 ? 11.643 -12.025 -16.670 1.00 66.19 94 GLY A N 1
ATOM 655 C CA . GLY A 1 94 ? 12.572 -13.091 -17.054 1.00 66.19 94 GLY A CA 1
ATOM 656 C C . GLY A 1 94 ? 13.956 -12.900 -16.413 1.00 66.19 94 GLY A C 1
ATOM 657 O O . GLY A 1 94 ? 14.253 -11.807 -15.927 1.00 66.19 94 GLY A O 1
ATOM 658 N N . PRO A 1 95 ? 14.825 -13.930 -16.415 1.00 65.44 95 PRO A N 1
ATOM 659 C CA . PRO A 1 95 ? 16.196 -13.772 -15.945 1.00 65.44 95 PRO A CA 1
ATOM 660 C C . PRO A 1 95 ? 16.869 -12.608 -16.676 1.00 65.44 95 PRO A C 1
ATOM 662 O O . PRO A 1 95 ? 16.774 -12.508 -17.902 1.00 65.44 95 PRO A O 1
ATOM 665 N N . PHE A 1 96 ? 17.527 -11.732 -15.912 1.00 62.88 96 PHE A N 1
ATOM 666 C CA . PHE A 1 96 ? 18.305 -10.620 -16.446 1.00 62.88 96 PHE A CA 1
ATOM 667 C C . PHE A 1 96 ? 19.317 -11.165 -17.461 1.00 62.88 96 PHE A C 1
ATOM 669 O O . PHE A 1 96 ? 20.229 -11.907 -17.099 1.00 62.88 96 PHE A O 1
ATOM 676 N N . ARG A 1 97 ? 19.113 -10.833 -18.738 1.00 63.69 97 ARG A N 1
ATOM 677 C CA . ARG A 1 97 ? 20.010 -11.159 -19.848 1.00 63.69 97 ARG A CA 1
ATOM 678 C C . ARG A 1 97 ? 20.873 -9.929 -20.134 1.00 63.69 97 ARG A C 1
ATOM 680 O O . ARG A 1 97 ? 20.319 -8.936 -20.605 1.00 63.69 97 ARG A O 1
ATOM 687 N N . PRO A 1 98 ? 22.182 -9.943 -19.817 1.00 60.62 98 PRO A N 1
ATOM 688 C CA . PRO A 1 98 ? 23.064 -8.791 -20.021 1.00 60.62 98 PRO A CA 1
ATOM 689 C C . PRO A 1 98 ? 23.380 -8.485 -21.499 1.00 60.62 98 PRO A C 1
ATOM 691 O O . PRO A 1 98 ? 24.221 -7.638 -21.779 1.00 60.62 98 PRO A O 1
ATOM 694 N N . ASP A 1 99 ? 22.757 -9.175 -22.451 1.00 69.31 99 ASP A N 1
ATOM 695 C CA . ASP A 1 99 ? 23.163 -9.237 -23.848 1.00 69.31 99 ASP A CA 1
ATOM 696 C C . ASP A 1 99 ? 22.025 -8.875 -24.814 1.00 69.31 99 ASP A C 1
ATOM 698 O O . ASP A 1 99 ? 21.371 -9.723 -25.413 1.00 69.31 99 ASP A O 1
ATOM 702 N N . ALA A 1 100 ? 21.841 -7.573 -25.030 1.00 53.16 100 ALA A N 1
ATOM 703 C CA . ALA A 1 100 ? 21.244 -7.041 -26.252 1.00 53.16 100 ALA A CA 1
ATOM 704 C C . ALA A 1 100 ? 21.756 -5.612 -26.501 1.00 53.16 100 ALA A C 1
ATOM 706 O O . ALA A 1 100 ? 21.036 -4.656 -26.248 1.00 53.16 100 ALA A O 1
ATOM 707 N N . ARG A 1 101 ? 23.009 -5.540 -26.975 1.00 46.97 101 ARG A N 1
ATOM 708 C CA . ARG A 1 101 ? 23.679 -4.417 -27.667 1.00 46.97 101 ARG A CA 1
ATOM 709 C C . ARG A 1 101 ? 23.504 -3.013 -27.081 1.00 46.97 101 ARG A C 1
ATOM 711 O O . ARG A 1 101 ? 22.458 -2.379 -27.328 1.00 46.97 101 ARG A O 1
#

Secondary structure (DSSP, 8-state):
-HHHHHHHHHHHHHHHHHHHHHHHHHHHHS-GGGHHHHHHHHHHHHHHHHHHHHHHHHHHHHHH-HHHHHHHHHHHHHHHHHGGGGSGGGTT---------